Protein AF-A0A250F7H6-F1 (afdb_monomer)

Structure (mmCIF, N/CA/C/O backbone):
data_AF-A0A250F7H6-F1
#
_entry.id   AF-A0A250F7H6-F1
#
loop_
_atom_site.group_PDB
_atom_site.id
_atom_site.type_symbol
_atom_site.label_atom_id
_atom_site.label_alt_id
_atom_site.label_comp_id
_atom_site.label_asym_id
_atom_site.label_entity_id
_atom_site.label_seq_id
_atom_site.pdbx_PDB_ins_code
_atom_site.Cartn_x
_atom_site.Cartn_y
_atom_site.Cartn_z
_atom_site.occupancy
_atom_site.B_iso_or_equiv
_atom_site.auth_seq_id
_atom_site.auth_comp_id
_atom_site.auth_asym_id
_atom_site.auth_atom_id
_atom_site.pdbx_PDB_model_num
ATOM 1 N N . MET A 1 1 ? 9.673 -4.017 -5.768 1.00 81.69 1 MET A N 1
ATOM 2 C CA . MET A 1 1 ? 8.810 -5.051 -6.333 1.00 81.69 1 MET A CA 1
ATOM 3 C C . MET A 1 1 ? 9.693 -5.782 -7.305 1.00 81.69 1 MET A C 1
ATOM 5 O O . MET A 1 1 ? 10.550 -5.141 -7.913 1.00 81.69 1 MET A O 1
ATOM 9 N N . ARG A 1 2 ? 9.578 -7.101 -7.407 1.00 78.50 2 ARG A N 1
ATOM 10 C CA . ARG A 1 2 ? 10.579 -7.905 -8.117 1.00 78.50 2 ARG A CA 1
ATOM 11 C C . ARG A 1 2 ? 10.213 -8.140 -9.574 1.00 78.50 2 ARG A C 1
ATOM 13 O O . ARG A 1 2 ? 11.098 -8.406 -10.380 1.00 78.50 2 ARG A O 1
ATOM 20 N N . ASN A 1 3 ? 8.933 -8.043 -9.922 1.00 88.19 3 ASN A N 1
ATOM 21 C CA . ASN A 1 3 ? 8.457 -8.263 -11.282 1.00 88.19 3 ASN A CA 1
ATOM 22 C C . ASN A 1 3 ? 7.184 -7.456 -11.591 1.00 88.19 3 ASN A C 1
ATOM 24 O O . ASN A 1 3 ? 6.594 -6.812 -10.727 1.00 88.19 3 ASN A O 1
ATOM 28 N N . GLU A 1 4 ? 6.747 -7.507 -12.848 1.00 90.75 4 GLU A N 1
ATOM 29 C CA . GLU A 1 4 ? 5.537 -6.833 -13.331 1.00 90.75 4 GLU A CA 1
ATOM 30 C C . GLU A 1 4 ? 4.244 -7.283 -12.627 1.00 90.75 4 GLU A C 1
ATOM 32 O O . GLU A 1 4 ? 3.321 -6.481 -12.484 1.00 90.75 4 GLU A O 1
ATOM 37 N N . ALA A 1 5 ? 4.163 -8.536 -12.170 1.00 93.25 5 ALA A N 1
ATOM 38 C CA . ALA A 1 5 ? 2.981 -9.033 -11.471 1.00 93.25 5 ALA A CA 1
ATOM 39 C C . ALA A 1 5 ? 2.793 -8.328 -10.120 1.00 93.25 5 ALA A C 1
ATOM 41 O O . ALA A 1 5 ? 1.666 -7.975 -9.777 1.00 93.25 5 ALA A O 1
ATOM 42 N N . ASP A 1 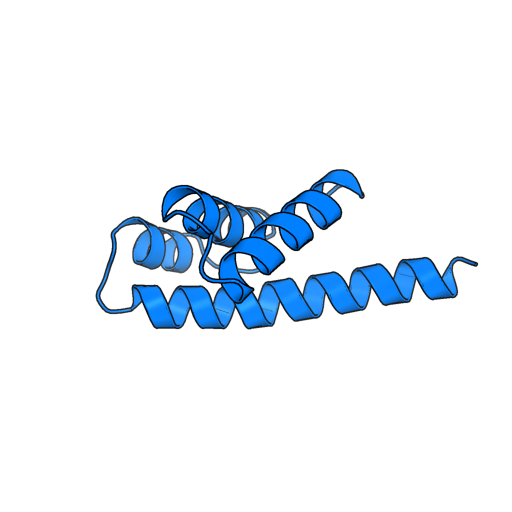6 ? 3.884 -8.033 -9.411 1.00 93.19 6 ASP A N 1
ATOM 43 C CA . ASP A 1 6 ? 3.842 -7.287 -8.151 1.00 93.19 6 ASP A CA 1
ATOM 44 C C . ASP A 1 6 ? 3.306 -5.860 -8.364 1.00 93.19 6 ASP A C 1
ATOM 46 O O . ASP A 1 6 ? 2.444 -5.398 -7.617 1.00 93.19 6 ASP A O 1
ATOM 50 N N . TYR A 1 7 ? 3.756 -5.171 -9.421 1.00 94.00 7 TYR A N 1
ATOM 51 C CA . TYR A 1 7 ? 3.257 -3.833 -9.768 1.00 94.00 7 TYR A CA 1
ATOM 52 C C . TYR A 1 7 ? 1.777 -3.855 -10.163 1.00 94.00 7 TYR A C 1
ATOM 54 O O . TYR A 1 7 ? 1.012 -2.984 -9.746 1.00 94.00 7 TYR A O 1
ATOM 62 N N . LYS A 1 8 ? 1.347 -4.870 -10.922 1.00 95.12 8 LYS A N 1
ATOM 63 C CA . LYS A 1 8 ? -0.067 -5.068 -11.276 1.00 95.12 8 LYS A CA 1
ATOM 64 C C . LYS A 1 8 ? -0.932 -5.339 -10.045 1.00 95.12 8 LYS A C 1
ATOM 66 O O . LYS A 1 8 ? -2.006 -4.756 -9.922 1.00 95.12 8 LYS A O 1
ATOM 71 N N . ALA A 1 9 ? -0.462 -6.175 -9.121 1.00 95.94 9 ALA A N 1
ATOM 72 C CA . ALA A 1 9 ? -1.158 -6.448 -7.867 1.00 95.94 9 ALA A CA 1
ATOM 73 C C . ALA A 1 9 ? -1.278 -5.182 -7.003 1.00 95.94 9 ALA A C 1
ATOM 75 O O . ALA A 1 9 ? -2.367 -4.870 -6.521 1.00 95.94 9 ALA A O 1
ATOM 76 N N . LEU A 1 10 ? -0.194 -4.407 -6.879 1.00 96.00 10 LEU A N 1
ATOM 77 C CA . LEU A 1 10 ? -0.202 -3.135 -6.157 1.00 96.00 10 LEU A CA 1
ATOM 78 C C . LEU A 1 10 ? -1.197 -2.138 -6.772 1.00 96.00 10 LEU A C 1
ATOM 80 O O . LEU A 1 10 ? -1.950 -1.487 -6.048 1.00 96.00 10 LEU A O 1
ATOM 84 N N . MET A 1 11 ? -1.227 -2.037 -8.105 1.00 96.00 11 MET A N 1
ATOM 85 C CA . MET A 1 11 ? -2.161 -1.179 -8.838 1.00 96.00 11 MET A CA 1
ATOM 86 C C . MET A 1 11 ? -3.618 -1.590 -8.598 1.00 96.00 11 MET A C 1
ATOM 88 O O . MET A 1 11 ? -4.429 -0.742 -8.234 1.00 96.00 11 MET A O 1
ATOM 92 N N . ALA A 1 12 ? -3.935 -2.882 -8.715 1.00 96.94 12 ALA A N 1
ATOM 93 C CA . ALA A 1 12 ? -5.287 -3.396 -8.498 1.00 96.94 12 ALA A CA 1
ATOM 94 C C . ALA A 1 12 ? -5.785 -3.146 -7.064 1.00 96.94 12 ALA A C 1
ATOM 96 O O . ALA A 1 12 ? -6.938 -2.767 -6.853 1.00 96.94 12 ALA A O 1
ATOM 97 N N . LEU A 1 13 ? -4.916 -3.320 -6.064 1.00 97.56 13 LEU A N 1
ATOM 98 C CA . LEU A 1 13 ? -5.246 -3.000 -4.675 1.00 97.56 13 LEU A CA 1
ATOM 99 C C . LEU A 1 13 ? -5.491 -1.498 -4.500 1.00 97.56 13 LEU A C 1
ATOM 101 O O . LEU A 1 13 ? -6.499 -1.108 -3.914 1.00 97.56 13 LEU A O 1
ATOM 105 N N . ARG A 1 14 ? -4.626 -0.648 -5.066 1.00 95.62 14 ARG A N 1
ATOM 106 C CA . ARG A 1 14 ? -4.790 0.811 -5.020 1.00 95.62 14 ARG A CA 1
ATOM 107 C C . ARG A 1 14 ? -6.116 1.267 -5.624 1.00 95.62 14 ARG A C 1
ATOM 109 O O . ARG A 1 14 ? -6.786 2.114 -5.041 1.00 95.62 14 ARG A O 1
ATOM 116 N N . GLU A 1 15 ? -6.511 0.709 -6.765 1.00 96.31 15 GLU A N 1
ATOM 117 C CA . GLU A 1 15 ? -7.799 1.011 -7.398 1.00 96.31 15 GLU A CA 1
ATOM 118 C C . GLU A 1 15 ? -8.975 0.661 -6.486 1.00 96.31 15 GLU A C 1
ATOM 120 O O . GLU A 1 15 ? -9.872 1.482 -6.295 1.00 96.31 15 GLU A O 1
ATOM 125 N N . LYS A 1 16 ? -8.952 -0.518 -5.852 1.00 97.25 16 LYS A N 1
ATOM 126 C CA . LYS A 1 16 ? -9.985 -0.901 -4.879 1.00 97.25 16 LYS A CA 1
ATOM 127 C C . LYS A 1 16 ? -10.051 0.068 -3.698 1.00 97.25 16 LYS A C 1
ATOM 129 O O . LYS A 1 16 ? -11.155 0.418 -3.270 1.00 97.25 16 LYS A O 1
ATOM 134 N N . ILE A 1 17 ? -8.899 0.516 -3.188 1.00 96.06 17 ILE A N 1
ATOM 135 C CA . ILE A 1 17 ? -8.816 1.476 -2.075 1.00 96.06 17 ILE A CA 1
ATOM 136 C C . ILE A 1 17 ? -9.404 2.827 -2.493 1.00 96.06 17 ILE A C 1
ATOM 138 O O . ILE A 1 17 ? -10.298 3.336 -1.818 1.00 96.06 17 ILE A O 1
ATOM 142 N N . ASN A 1 18 ? -8.989 3.360 -3.644 1.00 94.50 18 ASN A N 1
ATOM 143 C CA . ASN A 1 18 ?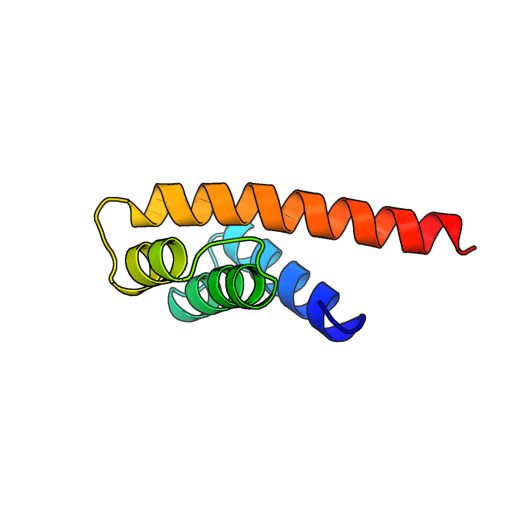 -9.504 4.621 -4.187 1.00 94.50 18 ASN A CA 1
ATOM 144 C C . ASN A 1 18 ? -11.019 4.571 -4.439 1.00 94.50 18 ASN A C 1
ATOM 146 O O . ASN A 1 18 ? -11.729 5.539 -4.174 1.00 94.50 18 ASN A O 1
ATOM 150 N N . ASN A 1 19 ? -11.523 3.421 -4.893 1.00 96.06 19 ASN A N 1
ATOM 151 C CA . ASN A 1 19 ? -12.947 3.194 -5.132 1.00 96.06 19 ASN A CA 1
ATOM 152 C C . ASN A 1 19 ? -13.738 2.878 -3.852 1.00 96.06 19 ASN A C 1
ATOM 154 O O . ASN A 1 19 ? -14.936 2.622 -3.933 1.00 96.06 19 ASN A O 1
ATOM 158 N N . LYS A 1 20 ? -13.096 2.870 -2.674 1.00 94.31 20 LYS A N 1
ATOM 159 C CA . LYS A 1 20 ? -13.708 2.513 -1.379 1.00 94.31 20 LYS A CA 1
ATOM 160 C C . LYS A 1 20 ? -14.350 1.119 -1.366 1.00 94.31 20 LYS A C 1
ATOM 162 O O . LYS A 1 20 ? -15.297 0.869 -0.626 1.00 94.31 20 LYS A O 1
ATOM 167 N N . THR A 1 21 ? -13.828 0.211 -2.189 1.00 96.31 21 THR A N 1
ATOM 168 C CA . THR A 1 21 ? -14.278 -1.189 -2.294 1.00 96.31 21 THR A CA 1
ATOM 169 C C . THR A 1 21 ? -13.300 -2.170 -1.653 1.00 96.31 21 THR A C 1
ATOM 171 O O . THR A 1 21 ? -13.640 -3.336 -1.481 1.00 96.31 21 THR A O 1
ATOM 174 N N . ALA A 1 22 ? -12.102 -1.709 -1.279 1.00 95.75 22 ALA A N 1
ATOM 175 C CA . ALA A 1 22 ? -11.116 -2.534 -0.596 1.00 95.75 22 ALA A CA 1
ATOM 176 C C . ALA A 1 22 ? -11.556 -2.869 0.833 1.00 95.75 22 ALA A C 1
ATOM 178 O O . ALA A 1 22 ? -11.798 -1.980 1.655 1.00 95.75 22 ALA A O 1
ATOM 179 N N . SER A 1 23 ? -11.564 -4.160 1.143 1.00 95.69 23 SER A N 1
ATOM 180 C CA . SER A 1 23 ? -11.612 -4.674 2.507 1.00 95.69 23 SER A CA 1
ATOM 181 C C . SER A 1 23 ? -10.361 -4.282 3.301 1.00 95.69 23 SER A C 1
ATOM 183 O O . SER A 1 23 ? -9.324 -3.908 2.748 1.00 95.69 23 SER A O 1
ATOM 185 N N . PHE A 1 24 ? -10.439 -4.405 4.627 1.00 93.31 24 PHE A N 1
ATOM 186 C CA . PHE A 1 24 ? -9.300 -4.117 5.496 1.00 93.31 24 PHE A CA 1
ATOM 187 C C . PHE A 1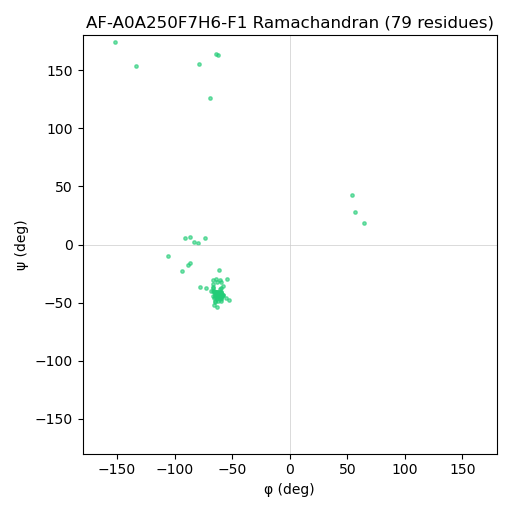 24 ? -8.084 -5.012 5.200 1.00 93.31 24 PHE A C 1
ATOM 189 O O . PHE A 1 24 ? -6.957 -4.525 5.192 1.00 93.31 24 PHE A O 1
ATOM 196 N N . GLU A 1 25 ? -8.296 -6.296 4.897 1.00 94.75 25 GLU A N 1
ATOM 197 C CA . GLU A 1 25 ? -7.196 -7.201 4.537 1.00 94.75 25 GLU A CA 1
ATOM 198 C C . GLU A 1 25 ? -6.544 -6.816 3.201 1.00 94.75 25 GLU A C 1
ATOM 200 O O . GLU A 1 25 ? -5.326 -6.905 3.074 1.00 94.75 25 GLU A O 1
ATOM 205 N N . GLU A 1 26 ? -7.307 -6.304 2.232 1.00 96.81 26 GLU A N 1
ATOM 206 C CA . GLU A 1 26 ? -6.744 -5.786 0.976 1.00 96.81 26 GLU A CA 1
ATOM 207 C C . GLU A 1 26 ? -5.928 -4.506 1.199 1.00 96.81 26 GLU A C 1
ATOM 209 O O . GLU A 1 26 ? -4.841 -4.355 0.640 1.00 96.81 26 GLU A O 1
ATOM 214 N N . GLN A 1 27 ? -6.402 -3.602 2.062 1.00 95.56 27 GLN A N 1
ATOM 215 C CA . GLN A 1 27 ? -5.629 -2.421 2.462 1.00 95.56 27 GLN A CA 1
ATOM 216 C C . GLN A 1 27 ? -4.337 -2.828 3.183 1.00 95.56 27 GLN A C 1
ATOM 218 O O . GLN A 1 27 ? -3.260 -2.316 2.887 1.00 95.56 27 GLN A O 1
ATOM 223 N N . LYS A 1 28 ? -4.419 -3.809 4.086 1.00 95.38 28 LYS A N 1
ATOM 224 C CA . LYS A 1 28 ? -3.269 -4.353 4.815 1.00 95.38 28 LYS A CA 1
ATOM 225 C C . LYS A 1 28 ? -2.265 -5.006 3.879 1.00 95.38 28 LYS A C 1
ATOM 227 O O . LYS A 1 28 ? -1.069 -4.786 4.042 1.00 95.38 28 LYS A O 1
ATOM 232 N N . GLN A 1 29 ? -2.730 -5.750 2.879 1.00 96.12 29 GLN A N 1
ATOM 233 C CA . GLN A 1 29 ? -1.868 -6.321 1.850 1.00 96.12 29 GLN A CA 1
ATOM 234 C C . GLN A 1 29 ? -1.156 -5.227 1.047 1.00 96.12 29 GLN A C 1
ATOM 236 O O . GLN A 1 29 ? 0.045 -5.334 0.814 1.00 96.12 29 GLN A O 1
ATOM 241 N N . TYR A 1 30 ? -1.857 -4.152 0.679 1.00 96.44 30 TYR A N 1
ATOM 242 C CA . TYR A 1 30 ? -1.251 -3.018 -0.019 1.00 96.44 30 TYR A CA 1
ATOM 243 C C . TYR A 1 30 ? -0.126 -2.370 0.803 1.00 96.44 30 TYR A C 1
ATOM 245 O O . TYR A 1 30 ? 0.984 -2.196 0.302 1.00 96.44 30 TYR A O 1
ATOM 253 N N . VAL A 1 31 ? -0.376 -2.081 2.085 1.00 95.56 31 VAL A N 1
ATOM 254 C CA . VAL A 1 31 ? 0.641 -1.521 2.994 1.00 95.56 31 VAL A CA 1
ATOM 255 C C . VAL A 1 31 ? 1.798 -2.508 3.192 1.00 95.56 31 VAL A C 1
ATOM 257 O O . VAL A 1 31 ? 2.962 -2.108 3.160 1.00 95.56 31 VAL A O 1
ATOM 260 N N . ARG A 1 32 ? 1.505 -3.810 3.325 1.00 95.12 32 ARG A N 1
ATOM 261 C CA . ARG A 1 32 ? 2.519 -4.863 3.471 1.00 95.12 32 ARG A CA 1
ATOM 262 C C . ARG A 1 32 ? 3.471 -4.908 2.281 1.00 95.12 32 ARG A C 1
ATOM 264 O O . ARG A 1 32 ? 4.679 -4.940 2.483 1.00 95.12 32 ARG A O 1
ATOM 271 N N . MET A 1 33 ? 2.942 -4.845 1.059 1.00 95.00 33 MET A N 1
ATOM 272 C CA . MET A 1 33 ? 3.755 -4.842 -0.161 1.00 95.00 33 MET A CA 1
ATOM 273 C C . MET A 1 33 ? 4.732 -3.661 -0.210 1.00 95.00 33 MET A C 1
ATOM 275 O O . MET A 1 33 ? 5.818 -3.790 -0.763 1.00 95.00 33 MET A O 1
ATOM 279 N N . LEU A 1 34 ? 4.378 -2.509 0.364 1.00 94.5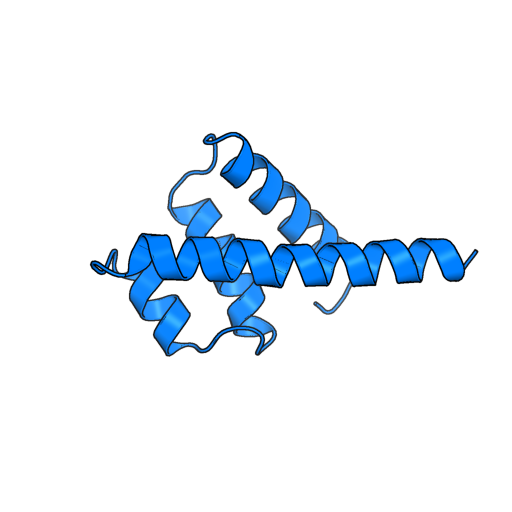6 34 LEU A N 1
ATOM 280 C CA . LEU A 1 34 ? 5.285 -1.361 0.445 1.00 94.56 34 LEU A CA 1
ATOM 281 C C . LEU A 1 34 ? 6.336 -1.526 1.550 1.00 94.56 34 LEU A C 1
ATOM 283 O O . LEU A 1 34 ? 7.487 -1.125 1.361 1.00 94.56 34 LEU A O 1
ATOM 287 N N . ALA A 1 35 ? 5.966 -2.132 2.678 1.00 93.62 35 ALA A N 1
ATOM 288 C CA . ALA A 1 35 ? 6.892 -2.437 3.766 1.00 93.62 35 ALA A CA 1
ATOM 289 C C . ALA A 1 35 ? 7.941 -3.487 3.363 1.00 93.62 35 ALA A C 1
ATOM 291 O O . ALA A 1 35 ? 9.132 -3.277 3.585 1.00 93.62 35 ALA A O 1
ATOM 292 N N . ASP A 1 36 ? 7.526 -4.562 2.682 1.00 92.12 36 ASP A N 1
ATOM 293 C CA . ASP A 1 36 ? 8.427 -5.617 2.186 1.00 92.12 36 ASP A CA 1
ATOM 294 C C . ASP A 1 36 ? 9.463 -5.077 1.177 1.00 92.12 36 ASP A C 1
ATOM 296 O O . ASP A 1 36 ? 10.540 -5.644 0.996 1.00 92.12 36 ASP A O 1
ATOM 300 N N . GLU A 1 37 ? 9.164 -3.938 0.550 1.00 89.00 37 GLU A N 1
ATOM 301 C CA . GLU A 1 37 ? 10.041 -3.220 -0.378 1.00 89.00 37 GLU A CA 1
ATOM 302 C C . GLU A 1 37 ? 10.927 -2.162 0.287 1.00 89.00 37 GLU A C 1
ATOM 304 O O . GLU A 1 37 ? 11.610 -1.389 -0.395 1.00 89.00 37 GLU A O 1
ATOM 309 N N . GLY A 1 38 ? 10.891 -2.088 1.620 1.00 89.00 38 GLY A N 1
ATOM 310 C CA . GLY A 1 38 ? 11.616 -1.096 2.408 1.00 89.00 38 GLY A CA 1
ATOM 311 C C . GLY A 1 38 ? 11.146 0.337 2.158 1.00 89.00 38 GLY A C 1
ATOM 312 O O . GLY A 1 38 ? 11.882 1.283 2.428 1.00 89.00 38 GLY A O 1
ATOM 313 N N . LYS A 1 39 ? 9.946 0.520 1.591 1.00 90.25 39 LYS A N 1
ATOM 314 C CA . LYS A 1 39 ? 9.350 1.842 1.327 1.00 90.25 39 LYS A CA 1
ATOM 315 C C . LYS A 1 39 ? 8.544 2.355 2.510 1.00 90.25 39 LYS A C 1
ATOM 317 O O . LYS A 1 39 ? 8.275 3.548 2.585 1.00 90.25 39 LYS A O 1
ATOM 322 N N . MET A 1 40 ? 8.188 1.454 3.415 1.00 90.44 40 MET A N 1
ATOM 323 C CA . MET A 1 40 ? 7.597 1.735 4.715 1.00 90.44 40 MET A CA 1
ATOM 324 C C . MET A 1 40 ? 8.316 0.895 5.765 1.00 90.44 40 MET A C 1
ATOM 326 O O . MET A 1 40 ? 8.874 -0.157 5.447 1.00 90.44 40 MET A O 1
ATOM 330 N N . THR A 1 41 ? 8.323 1.353 7.012 1.00 91.75 41 THR A N 1
ATOM 331 C CA . THR A 1 41 ? 8.897 0.571 8.109 1.00 91.75 41 THR A CA 1
ATOM 332 C C . THR A 1 41 ? 7.923 -0.514 8.563 1.00 91.75 41 THR A C 1
ATOM 334 O O . THR A 1 41 ? 6.704 -0.381 8.427 1.00 91.75 41 THR A O 1
ATOM 337 N N . GLU A 1 42 ? 8.451 -1.589 9.154 1.00 91.50 42 GLU A N 1
ATOM 338 C CA . GLU A 1 42 ? 7.615 -2.619 9.781 1.00 91.50 42 GLU A CA 1
ATOM 339 C C . GLU A 1 42 ? 6.733 -2.008 10.883 1.00 91.50 42 GLU A C 1
ATOM 341 O O . GLU A 1 42 ? 5.571 -2.370 11.007 1.00 91.50 42 GLU A O 1
ATOM 346 N N . GLU A 1 43 ? 7.235 -1.019 11.627 1.00 89.56 43 GLU A N 1
ATOM 347 C CA . GLU A 1 43 ? 6.462 -0.301 12.646 1.00 89.56 43 GLU A CA 1
ATOM 348 C C . GLU A 1 43 ? 5.236 0.413 12.056 1.00 89.56 43 GLU A C 1
ATOM 350 O O . GLU A 1 43 ? 4.134 0.264 12.580 1.00 89.56 43 GLU A O 1
ATOM 355 N N . GLN A 1 44 ? 5.388 1.109 10.922 1.00 89.25 44 GLN A N 1
ATOM 356 C CA . GLN A 1 44 ? 4.261 1.727 10.217 1.00 89.25 44 GLN A CA 1
ATOM 357 C C . GLN A 1 44 ? 3.240 0.671 9.779 1.00 89.25 44 GLN A C 1
ATOM 359 O O . GLN A 1 44 ? 2.041 0.838 9.995 1.00 89.25 44 GLN A O 1
ATOM 364 N N . TYR A 1 45 ? 3.700 -0.455 9.227 1.00 92.06 45 TYR A N 1
ATOM 365 C CA . TYR A 1 45 ? 2.809 -1.564 8.889 1.00 92.06 45 TYR A CA 1
ATOM 366 C C . TYR A 1 45 ? 2.060 -2.098 10.119 1.00 92.06 45 TYR A C 1
ATOM 368 O O . TYR A 1 45 ? 0.852 -2.315 10.048 1.00 92.06 45 TYR A O 1
ATOM 376 N N . GLN A 1 46 ? 2.740 -2.271 11.253 1.00 91.31 46 GLN A N 1
ATOM 377 C CA . GLN A 1 46 ? 2.121 -2.750 12.488 1.00 91.31 46 GLN A CA 1
ATOM 378 C C . GLN A 1 46 ? 1.088 -1.756 13.036 1.00 91.31 46 GLN A C 1
ATOM 380 O O . GLN A 1 46 ? -0.001 -2.183 13.420 1.00 91.31 46 GLN A O 1
ATOM 385 N N . MET A 1 47 ? 1.371 -0.448 13.000 1.00 89.62 47 MET A N 1
ATOM 386 C CA . MET A 1 47 ? 0.403 0.601 13.356 1.00 89.62 47 MET A CA 1
ATOM 387 C C . MET A 1 47 ? -0.861 0.510 12.489 1.00 89.62 47 MET A C 1
ATOM 389 O O . MET A 1 47 ? -1.981 0.555 13.001 1.00 89.62 47 MET A O 1
ATOM 393 N N . PHE A 1 48 ? -0.699 0.296 11.179 1.00 91.44 48 PHE A N 1
ATOM 394 C CA . PHE A 1 48 ? -1.829 0.081 10.278 1.00 91.44 48 PHE A CA 1
ATOM 395 C C . PHE A 1 48 ? -2.591 -1.218 10.594 1.00 91.44 48 PHE A C 1
ATOM 397 O O . PHE A 1 48 ? -3.820 -1.213 10.704 1.00 91.44 48 PHE A O 1
ATOM 404 N N . ALA A 1 49 ? -1.875 -2.333 10.752 1.00 88.94 49 ALA A N 1
ATOM 405 C CA . ALA A 1 49 ? -2.447 -3.667 10.921 1.00 88.94 49 ALA A CA 1
ATOM 406 C C . ALA A 1 49 ? -3.219 -3.829 12.239 1.00 88.94 49 ALA A C 1
ATOM 408 O O . ALA A 1 49 ? -4.204 -4.566 12.285 1.00 88.94 49 ALA A O 1
ATOM 409 N N . GLN A 1 50 ? -2.809 -3.118 13.291 1.00 89.19 50 GLN A N 1
ATOM 410 C CA . GLN A 1 50 ? -3.447 -3.158 14.609 1.00 89.19 50 GLN A CA 1
ATOM 411 C C . GLN A 1 50 ? -4.671 -2.237 14.730 1.00 89.19 50 GLN A C 1
ATOM 413 O O . GLN A 1 50 ? -5.286 -2.188 15.793 1.00 89.19 50 GLN A O 1
ATOM 418 N N . LYS A 1 51 ? -5.061 -1.537 13.651 1.00 82.81 51 LYS A N 1
ATOM 419 C CA . LYS A 1 51 ? -6.101 -0.494 13.681 1.00 82.81 51 LYS A CA 1
ATOM 420 C C . LYS A 1 51 ? -5.816 0.586 14.728 1.00 82.81 51 LYS A C 1
ATOM 422 O O . LYS A 1 51 ? -6.717 1.014 15.450 1.00 82.81 51 LYS A O 1
ATOM 427 N N . ASP A 1 52 ? -4.555 1.008 14.812 1.00 80.00 52 ASP A N 1
ATOM 428 C CA . ASP A 1 52 ? -4.155 2.111 15.679 1.00 80.00 52 ASP A CA 1
ATOM 429 C C . ASP A 1 52 ? -4.851 3.423 15.260 1.00 80.00 52 ASP A C 1
ATOM 431 O O . ASP A 1 52 ? -5.351 3.553 14.140 1.00 80.00 52 ASP A O 1
ATOM 435 N N . LYS A 1 53 ? -4.864 4.432 16.138 1.00 80.06 53 LYS A N 1
ATOM 436 C CA . LYS A 1 53 ? -5.401 5.768 15.829 1.00 80.06 53 LYS A CA 1
ATOM 437 C C . LYS A 1 53 ? -4.760 6.384 14.582 1.00 80.06 53 LYS A C 1
ATOM 439 O O . LYS A 1 53 ? -5.428 7.143 13.887 1.00 80.06 53 LYS A O 1
ATOM 444 N N . LEU A 1 54 ? -3.504 6.036 14.298 1.00 84.44 54 LEU A N 1
ATOM 445 C CA . LEU A 1 54 ? -2.750 6.505 13.132 1.00 84.44 54 LEU A CA 1
ATOM 446 C C . LEU A 1 54 ? -2.968 5.659 11.866 1.00 84.44 54 LEU A C 1
ATOM 448 O O . LEU A 1 54 ? -2.311 5.886 10.854 1.00 84.44 54 LEU A O 1
ATOM 452 N N . GLN A 1 55 ? -3.881 4.684 11.883 1.00 89.06 55 GLN A N 1
ATOM 453 C CA . GLN A 1 55 ? -4.129 3.793 10.748 1.00 89.06 55 GLN A CA 1
ATOM 454 C C . GLN A 1 55 ? -4.400 4.546 9.437 1.00 89.06 55 GLN A C 1
ATOM 456 O O . GLN A 1 55 ? -3.827 4.199 8.406 1.00 89.06 55 GLN A O 1
ATOM 461 N N . ASN A 1 56 ? -5.272 5.555 9.464 1.00 89.06 56 ASN A N 1
ATOM 462 C CA . ASN A 1 56 ? -5.626 6.300 8.255 1.00 89.06 56 ASN A CA 1
ATOM 463 C C . ASN A 1 56 ? -4.431 7.098 7.722 1.00 89.06 56 ASN A C 1
ATOM 465 O O . ASN A 1 56 ? -4.180 7.072 6.522 1.00 89.06 56 ASN A O 1
ATOM 469 N N . ASP A 1 57 ? -3.641 7.707 8.609 1.00 92.50 57 ASP A N 1
ATOM 470 C CA . ASP A 1 57 ? -2.442 8.461 8.229 1.00 92.50 57 ASP A CA 1
ATOM 471 C C . ASP A 1 57 ? -1.400 7.549 7.569 1.00 92.50 57 ASP A C 1
ATOM 473 O O . ASP A 1 57 ? -0.787 7.902 6.559 1.00 92.50 57 ASP A O 1
ATOM 477 N N . VAL A 1 58 ? -1.226 6.337 8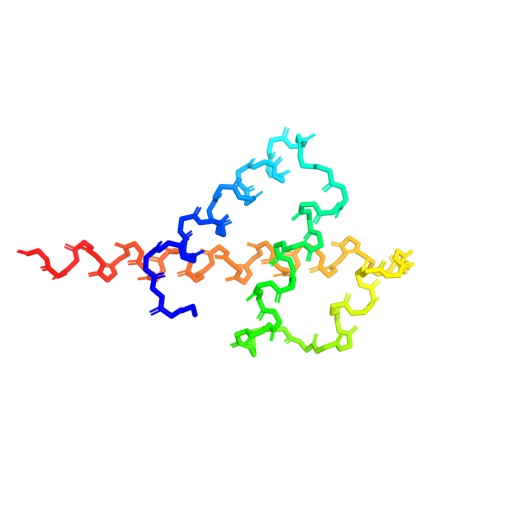.108 1.00 91.94 58 VAL A N 1
ATOM 478 C CA . VAL A 1 58 ? -0.339 5.332 7.516 1.00 91.94 58 VAL A CA 1
ATOM 479 C C . VAL A 1 58 ? -0.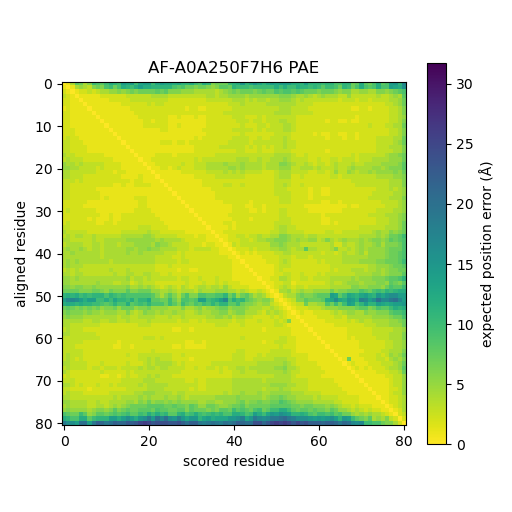859 4.871 6.152 1.00 91.94 58 VAL A C 1
ATOM 481 O O . VAL A 1 58 ? -0.063 4.708 5.225 1.00 91.94 58 VAL A O 1
ATOM 484 N N . LEU A 1 59 ? -2.173 4.675 6.000 1.00 93.88 59 LEU A N 1
ATOM 485 C CA . LEU A 1 59 ? -2.770 4.296 4.718 1.00 93.88 59 LEU A CA 1
ATOM 486 C C . LEU A 1 59 ? -2.608 5.396 3.668 1.00 93.88 59 LEU A C 1
ATOM 488 O O . LEU A 1 59 ? -2.240 5.104 2.532 1.00 93.88 59 LEU A O 1
ATOM 492 N N . ASP A 1 60 ? -2.825 6.653 4.038 1.00 94.62 60 ASP A N 1
ATOM 493 C CA . ASP A 1 60 ? -2.658 7.789 3.135 1.00 94.62 60 ASP A CA 1
ATOM 494 C C . ASP A 1 60 ? -1.194 7.942 2.707 1.00 94.62 60 ASP A C 1
ATOM 496 O O . ASP A 1 60 ? -0.899 8.079 1.514 1.00 94.62 60 ASP A O 1
ATOM 500 N N . ALA A 1 61 ? -0.253 7.807 3.646 1.00 93.50 61 ALA A N 1
ATOM 501 C CA . ALA A 1 61 ? 1.173 7.769 3.332 1.00 93.50 61 ALA A CA 1
ATOM 502 C C . ALA A 1 61 ? 1.511 6.614 2.370 1.00 93.50 61 ALA A C 1
ATOM 504 O O . ALA A 1 61 ? 2.207 6.815 1.370 1.00 93.50 61 ALA A O 1
ATOM 505 N N . ALA A 1 62 ? 0.964 5.420 2.613 1.00 94.31 62 ALA A N 1
ATOM 506 C CA . ALA A 1 62 ? 1.109 4.268 1.729 1.00 94.31 62 ALA A CA 1
ATOM 507 C C . ALA A 1 62 ? 0.5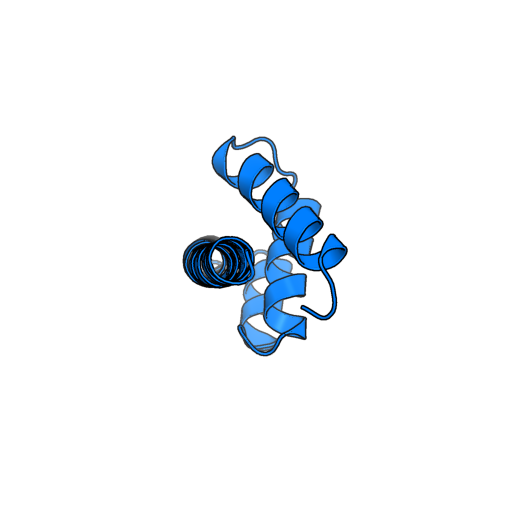53 4.548 0.318 1.00 94.31 62 ALA A C 1
ATOM 509 O O . ALA A 1 62 ? 1.153 4.159 -0.689 1.00 94.31 62 ALA A O 1
ATOM 510 N N . LEU A 1 63 ? -0.585 5.235 0.202 1.00 95.75 63 LEU A N 1
ATOM 511 C CA . LEU A 1 63 ? -1.195 5.586 -1.085 1.00 95.75 63 LEU A CA 1
ATOM 512 C C . LEU A 1 63 ? -0.352 6.585 -1.883 1.00 95.75 63 LEU A C 1
ATOM 514 O O . LEU A 1 63 ? -0.259 6.458 -3.110 1.00 95.75 63 LEU A O 1
ATOM 518 N N . ILE A 1 64 ? 0.291 7.537 -1.203 1.00 95.19 64 ILE A N 1
ATOM 519 C CA . ILE A 1 64 ? 1.238 8.479 -1.814 1.00 95.19 64 ILE A CA 1
ATOM 520 C C . ILE A 1 64 ? 2.472 7.723 -2.321 1.00 95.19 64 ILE A C 1
ATOM 522 O O . ILE A 1 64 ? 2.826 7.832 -3.498 1.00 95.19 64 ILE A O 1
ATOM 526 N N . ILE A 1 65 ? 3.093 6.911 -1.460 1.00 92.81 65 ILE A N 1
ATOM 527 C CA . ILE A 1 65 ? 4.324 6.171 -1.775 1.00 92.81 65 ILE A CA 1
ATOM 528 C C . ILE A 1 65 ? 4.089 5.172 -2.909 1.00 92.81 65 ILE A C 1
ATOM 530 O O . ILE A 1 65 ? 4.796 5.202 -3.919 1.00 92.81 65 ILE A O 1
ATOM 534 N N . GLY A 1 66 ? 3.086 4.302 -2.773 1.00 92.62 66 GLY A N 1
ATOM 535 C CA . GLY A 1 66 ? 2.779 3.306 -3.796 1.00 92.62 66 GLY A CA 1
ATOM 536 C C . GLY A 1 66 ? 2.330 3.948 -5.107 1.00 92.62 66 GLY A C 1
ATOM 537 O O . GLY A 1 66 ? 2.645 3.439 -6.181 1.00 92.62 66 GLY A O 1
ATOM 538 N N .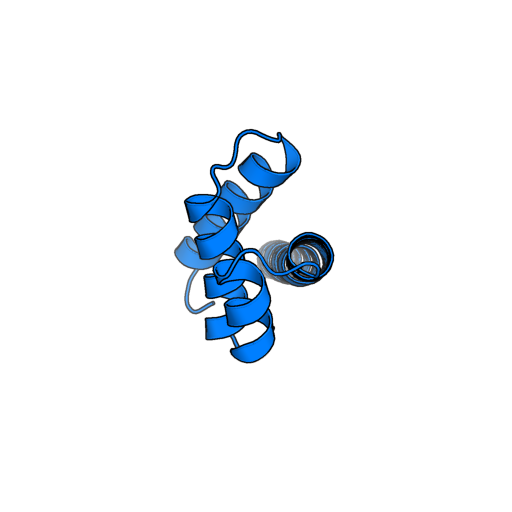 GLY A 1 67 ? 1.703 5.126 -5.052 1.00 93.25 67 GLY A N 1
ATOM 539 C CA . GLY A 1 67 ? 1.392 5.897 -6.245 1.00 93.25 67 GLY A CA 1
ATOM 540 C C . GLY A 1 67 ? 2.606 6.426 -6.993 1.00 93.25 67 GLY A C 1
ATOM 541 O O . GLY A 1 67 ? 2.677 6.263 -8.210 1.00 93.25 67 GLY A O 1
ATOM 542 N N . GLY A 1 68 ? 3.574 7.003 -6.280 1.00 93.69 68 GLY A N 1
ATOM 543 C CA . GLY A 1 68 ? 4.845 7.414 -6.877 1.00 93.69 68 GLY A CA 1
ATOM 544 C C . GLY A 1 68 ? 5.590 6.232 -7.500 1.00 93.69 68 GLY A C 1
ATOM 545 O O . GLY A 1 68 ? 6.087 6.327 -8.620 1.00 93.69 68 GLY A O 1
ATOM 546 N N . LEU A 1 69 ? 5.589 5.085 -6.818 1.00 92.25 69 LEU A N 1
ATOM 547 C CA . LEU A 1 69 ? 6.200 3.848 -7.308 1.00 92.25 69 LEU A CA 1
ATOM 548 C C . LEU A 1 69 ? 5.580 3.352 -8.618 1.00 92.25 69 LEU A C 1
ATOM 550 O O . LEU A 1 69 ? 6.310 2.980 -9.538 1.00 92.25 69 LEU A O 1
ATOM 554 N N . LEU A 1 70 ? 4.249 3.383 -8.721 1.00 93.69 70 LEU A N 1
ATOM 555 C CA . LEU A 1 70 ? 3.537 3.015 -9.945 1.00 93.69 70 LEU A CA 1
ATOM 556 C C . LEU A 1 70 ? 3.827 3.988 -11.090 1.00 93.69 70 LEU A C 1
ATOM 558 O O . LEU A 1 70 ? 4.008 3.541 -12.219 1.00 93.69 70 LEU A O 1
ATOM 562 N N . LEU A 1 71 ? 3.910 5.293 -10.814 1.00 93.69 71 LEU A N 1
ATOM 563 C CA . LEU A 1 71 ? 4.250 6.294 -11.830 1.00 93.69 71 LEU A CA 1
ATOM 564 C C . LEU A 1 71 ? 5.661 6.085 -12.385 1.00 93.69 71 LEU A C 1
ATOM 566 O O . LEU A 1 71 ? 5.835 6.095 -13.601 1.00 93.69 71 LEU A O 1
ATOM 570 N N . VAL A 1 72 ? 6.650 5.851 -11.515 1.00 92.62 72 VAL A N 1
ATOM 571 C CA . VAL A 1 72 ? 8.030 5.553 -11.935 1.00 92.62 72 VAL A CA 1
ATOM 572 C C . VAL A 1 72 ? 8.066 4.298 -12.805 1.00 92.62 72 VAL A C 1
ATOM 574 O O . VAL A 1 72 ? 8.657 4.319 -13.879 1.00 92.62 72 VAL A O 1
ATOM 577 N N . TRP A 1 73 ? 7.387 3.228 -12.387 1.00 91.50 73 TRP A N 1
ATOM 578 C CA . TRP A 1 73 ? 7.334 1.982 -13.152 1.00 91.50 73 TRP A CA 1
ATOM 579 C C . TRP A 1 73 ? 6.657 2.143 -14.522 1.00 91.50 73 TRP A C 1
ATOM 581 O O . TRP A 1 73 ? 7.190 1.679 -15.532 1.00 91.50 73 TRP A O 1
ATOM 591 N N . LEU A 1 74 ? 5.514 2.836 -14.581 1.00 91.69 74 LEU A N 1
ATOM 592 C CA . LEU A 1 74 ? 4.817 3.128 -15.838 1.00 91.69 74 LEU A CA 1
ATOM 593 C C . LEU A 1 74 ? 5.680 3.976 -16.778 1.00 91.69 74 LEU A C 1
ATOM 595 O O . LEU A 1 74 ? 5.725 3.702 -17.976 1.00 91.69 74 LEU A O 1
ATOM 599 N N . ALA A 1 75 ? 6.387 4.974 -16.242 1.00 91.69 75 ALA A N 1
ATOM 600 C CA . ALA A 1 75 ? 7.307 5.795 -17.018 1.00 91.69 75 ALA A CA 1
ATOM 601 C C . ALA A 1 75 ? 8.459 4.952 -17.585 1.00 91.69 75 ALA A C 1
ATOM 603 O O . ALA A 1 75 ? 8.724 5.029 -18.782 1.00 91.69 75 ALA A O 1
ATOM 604 N N . SER A 1 76 ? 9.090 4.094 -16.774 1.00 89.75 76 SER A N 1
ATOM 605 C CA . SER A 1 76 ? 10.135 3.176 -17.248 1.00 89.75 76 SER A CA 1
ATOM 606 C C . SER A 1 76 ? 9.643 2.300 -18.402 1.00 89.75 76 SER A C 1
ATOM 608 O O . SER A 1 76 ? 10.300 2.243 -19.434 1.00 89.75 76 SER A O 1
ATOM 610 N N . LYS A 1 77 ? 8.445 1.711 -18.292 1.00 87.19 77 LYS A N 1
ATOM 611 C CA . LYS A 1 77 ? 7.839 0.914 -19.375 1.00 87.19 77 LYS A CA 1
ATOM 612 C C . LYS A 1 77 ? 7.547 1.723 -20.642 1.00 87.19 77 LYS A C 1
ATOM 614 O O . LYS A 1 77 ? 7.575 1.166 -21.735 1.00 87.19 77 LYS A O 1
ATOM 619 N N . TYR A 1 78 ? 7.224 3.008 -20.506 1.00 86.12 78 TYR A N 1
ATOM 620 C CA . TYR A 1 78 ? 6.968 3.890 -21.645 1.00 86.12 78 TYR A CA 1
ATOM 621 C C . TYR A 1 78 ? 8.256 4.261 -22.397 1.00 86.12 78 TYR A C 1
ATOM 623 O O . TYR A 1 78 ? 8.230 4.333 -23.621 1.00 86.12 78 TYR A O 1
ATOM 631 N N . PHE A 1 79 ? 9.369 4.470 -21.683 1.00 87.00 79 PHE A N 1
ATOM 632 C CA . PHE A 1 79 ? 10.673 4.819 -22.268 1.00 87.00 79 PHE A CA 1
ATOM 633 C C . PHE A 1 79 ? 11.522 3.611 -22.699 1.00 87.00 79 PHE A C 1
ATOM 635 O O . PHE A 1 79 ? 12.460 3.786 -23.467 1.00 87.00 79 PHE A O 1
ATOM 642 N N . GLU A 1 80 ? 11.207 2.395 -22.244 1.00 77.94 80 GLU A N 1
ATOM 643 C CA . GLU A 1 80 ? 11.790 1.137 -22.752 1.00 77.94 80 GLU A CA 1
ATOM 644 C C . GLU A 1 80 ? 11.258 0.730 -24.147 1.00 77.94 80 GLU A C 1
ATOM 646 O O . GLU A 1 80 ? 11.563 -0.361 -24.633 1.00 77.94 80 GLU A O 1
ATOM 651 N N . LYS A 1 81 ? 10.448 1.586 -24.779 1.00 52.25 81 LYS A N 1
ATOM 652 C CA . LYS A 1 81 ? 9.855 1.402 -26.107 1.00 52.25 81 LYS A CA 1
ATOM 653 C C . LYS A 1 81 ? 10.683 2.088 -27.189 1.00 52.25 81 LYS A C 1
ATOM 655 O O . LYS A 1 81 ? 10.777 1.497 -28.286 1.00 52.25 81 LYS A O 1
#

Radius of gyration: 12.7 Å; Cα contacts (8 Å, |Δi|>4): 57; chains: 1; bounding box: 26×18×42 Å

pLDDT: mean 91.48, std 6.2, range [52.25, 97.56]

Mean predicted aligned error: 3.64 Å

Solvent-accessible surface area (backbone atoms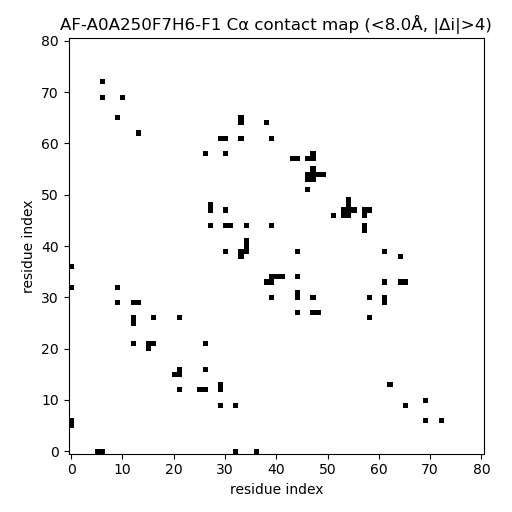 only — not comparable to full-atom values): 4558 Å² total; per-residue (Å²): 116,92,50,71,66,51,52,50,50,48,48,56,41,49,52,29,49,76,68,72,67,47,50,71,67,49,50,46,49,48,42,44,60,37,27,79,58,69,76,38,51,67,66,54,43,48,39,39,71,70,65,38,97,58,20,65,62,46,50,53,52,40,53,53,52,55,47,53,52,50,51,54,51,54,50,51,62,62,72,75,107

Foldseek 3Di:
DPDPVLLVLLVVLLVCVVVVNDDLVSLLVNLVSCCVVVNDPVVLSVCLNVVHPCNVVSSVSSSVSSVVVSVVVVVVVVVVD

Organism: NCBI:txid327575

Secondary structure (DSSP, 8-state):
--SHHHHHHHHHHHHHHHTT---HHHHHHHHHHHHHTTSS-HHHHHHHHTT-TTHHHHHHHHHHHHHHHHHHHHHHHHHT-

Sequence (81 aa):
MRNEADYKALMALREKINNKTASFEEQKQYVRMLADEGKMTEEQYQMFAQKDKLQNDVLDAALIIGGGLLLVWLASKYFEK